Protein AF-A0A090S6T5-F1 (afdb_monomer)

Solvent-accessible surface area (backbone atoms only — not comparable to full-atom values): 5671 Å² total; per-residue (Å²): 135,87,84,89,74,89,87,78,71,62,61,65,58,52,52,52,52,54,52,51,51,53,52,50,49,53,51,51,50,52,50,41,54,52,50,50,54,51,52,52,52,48,40,62,71,69,74,52,86,52,72,65,58,54,52,51,51,48,51,44,51,53,51,50,52,33,51,52,42,23,75,75,68,76,44,76,65,65,64,63,64,50,53,52,51,62,72,66,52,70,80,91,78,129

InterPro domains:
  IPR009315 Phosphate-starvation-induced PsiE [PTHR37819] (15-88)
  IPR020948 Phosphate-starvation-induced PsiE-like [PF06146] (20-87)

pLDDT: mean 77.75, std 13.34, range [50.78, 95.31]

Structure (mmCIF, N/CA/C/O backbone):
data_AF-A0A090S6T5-F1
#
_entry.id   AF-A0A090S6T5-F1
#
loop_
_atom_site.group_PDB
_atom_site.id
_atom_site.type_symbol
_atom_site.label_atom_id
_atom_site.label_alt_id
_atom_site.label_comp_id
_atom_site.label_asym_id
_atom_site.label_entity_id
_atom_site.label_seq_id
_atom_site.pdbx_PDB_ins_code
_atom_site.Cartn_x
_atom_site.Cartn_y
_atom_site.Cartn_z
_atom_site.occupancy
_atom_site.B_iso_or_equiv
_atom_site.auth_seq_id
_atom_site.auth_comp_id
_atom_site.auth_asym_id
_atom_site.auth_atom_id
_atom_site.pdbx_PDB_model_num
ATOM 1 N N . MET A 1 1 ? 40.605 14.432 -28.230 1.00 54.84 1 MET A N 1
ATOM 2 C CA . MET A 1 1 ? 40.551 12.953 -28.219 1.00 54.84 1 MET A CA 1
ATOM 3 C C . MET A 1 1 ? 39.202 12.530 -27.646 1.00 54.84 1 MET A C 1
ATOM 5 O O . MET A 1 1 ? 38.948 12.860 -26.494 1.00 54.84 1 MET A O 1
ATOM 9 N N . PRO A 1 2 ? 38.300 11.928 -28.440 1.00 50.78 2 PRO A N 1
ATOM 10 C CA . PRO A 1 2 ? 36.981 11.504 -27.975 1.00 50.78 2 PRO A CA 1
ATOM 11 C C . PRO A 1 2 ? 37.101 10.196 -27.184 1.00 50.78 2 PRO A C 1
ATOM 13 O O . PRO A 1 2 ? 37.715 9.243 -27.647 1.00 50.78 2 PRO A O 1
ATOM 16 N N . SER A 1 3 ? 36.541 10.156 -25.980 1.00 57.72 3 SER A N 1
ATOM 17 C CA . SER A 1 3 ? 36.553 8.993 -25.094 1.00 57.72 3 SER A CA 1
ATOM 18 C C . SER A 1 3 ? 35.565 7.922 -25.571 1.00 57.72 3 SER A C 1
ATOM 20 O O . SER A 1 3 ? 34.350 8.114 -25.600 1.00 57.72 3 SER A O 1
ATOM 22 N N . HIS A 1 4 ? 36.106 6.766 -25.948 1.00 65.75 4 HIS A N 1
ATOM 23 C CA . HIS A 1 4 ? 35.360 5.575 -26.345 1.00 65.75 4 HIS A CA 1
ATOM 24 C C . HIS A 1 4 ? 34.959 4.794 -25.081 1.00 65.75 4 HIS A C 1
ATOM 26 O O . HIS A 1 4 ? 35.788 4.125 -24.471 1.00 65.75 4 HIS A O 1
ATOM 32 N N . LEU A 1 5 ? 33.691 4.895 -24.673 1.00 69.62 5 LEU A N 1
ATOM 33 C CA . LEU A 1 5 ? 33.093 4.107 -23.586 1.00 69.62 5 LEU A CA 1
ATOM 34 C C . LEU A 1 5 ? 31.998 3.189 -24.171 1.00 69.62 5 LEU A C 1
ATOM 36 O O . LEU A 1 5 ? 31.060 3.696 -24.795 1.00 69.62 5 LEU A O 1
ATOM 40 N N . PRO A 1 6 ? 32.079 1.854 -24.001 1.00 56.25 6 PRO A N 1
ATOM 41 C CA . PRO A 1 6 ? 31.108 0.914 -24.562 1.00 56.25 6 PRO A CA 1
ATOM 42 C C . PRO A 1 6 ? 29.754 0.988 -23.826 1.00 56.25 6 PRO A C 1
ATOM 44 O O . PRO A 1 6 ? 29.598 0.523 -22.701 1.00 56.25 6 PRO A O 1
ATOM 47 N N . LYS A 1 7 ? 28.736 1.552 -24.491 1.00 57.81 7 LYS A N 1
ATOM 48 C CA . LYS A 1 7 ? 27.360 1.785 -23.987 1.00 57.81 7 LYS A CA 1
ATOM 49 C C . LYS A 1 7 ? 26.426 0.552 -24.010 1.00 57.81 7 LYS A C 1
ATOM 51 O O . LYS A 1 7 ? 25.208 0.718 -24.092 1.00 57.81 7 LYS A O 1
ATOM 56 N N . SER A 1 8 ? 26.948 -0.679 -23.992 1.00 56.34 8 SER A N 1
ATOM 57 C CA . SER A 1 8 ? 26.145 -1.864 -24.367 1.00 56.34 8 SER A CA 1
ATOM 58 C C . SER A 1 8 ? 25.742 -2.817 -23.232 1.00 56.34 8 SER A C 1
ATOM 60 O O . SER A 1 8 ? 25.008 -3.763 -23.500 1.00 56.34 8 SER A O 1
ATOM 62 N N . PHE A 1 9 ? 26.140 -2.575 -21.975 1.00 57.84 9 PHE A N 1
ATOM 63 C CA . PHE A 1 9 ? 25.831 -3.493 -20.859 1.00 57.84 9 PHE A CA 1
ATOM 64 C C . PHE A 1 9 ? 24.767 -2.982 -19.867 1.00 57.84 9 PHE A C 1
ATOM 66 O O . PHE A 1 9 ? 24.184 -3.760 -19.121 1.00 57.84 9 PHE A O 1
ATOM 73 N N . SER A 1 10 ? 24.444 -1.687 -19.880 1.00 58.00 10 SER A N 1
ATOM 74 C CA . SER A 1 10 ? 23.503 -1.076 -18.925 1.00 58.00 10 SER A CA 1
ATOM 75 C C . SER A 1 10 ? 22.026 -1.220 -19.313 1.00 58.00 10 SER A C 1
ATOM 77 O O . SER A 1 10 ? 21.152 -1.119 -18.458 1.00 58.00 10 SER A O 1
ATOM 79 N N . LYS A 1 11 ? 21.714 -1.507 -20.583 1.00 63.47 11 LYS A N 1
ATOM 80 C CA . LYS A 1 11 ? 20.327 -1.666 -21.060 1.00 63.47 11 LYS A CA 1
ATOM 81 C C . LYS A 1 11 ? 19.581 -2.881 -20.478 1.00 63.47 11 LYS A C 1
ATOM 83 O O . LYS A 1 11 ? 18.434 -2.694 -20.075 1.00 63.47 11 LYS A O 1
ATOM 88 N N . PRO A 1 12 ? 20.161 -4.100 -20.413 1.00 70.06 12 PRO A N 1
ATOM 89 C CA . PRO A 1 12 ? 19.449 -5.250 -19.850 1.00 70.06 12 PRO A CA 1
ATOM 90 C C . PRO A 1 12 ? 19.222 -5.112 -18.340 1.00 70.06 12 PRO A C 1
ATOM 92 O O . PRO A 1 12 ? 18.135 -5.427 -17.865 1.00 70.06 12 PRO A O 1
ATOM 95 N N . PHE A 1 13 ? 20.200 -4.574 -17.604 1.00 69.25 13 PHE A N 1
ATOM 96 C CA . PHE A 1 13 ? 20.101 -4.389 -16.154 1.00 69.25 13 PHE A CA 1
ATOM 97 C C . PHE A 1 13 ? 18.997 -3.392 -15.771 1.00 69.25 13 PHE A C 1
ATOM 99 O O . PHE A 1 13 ? 18.162 -3.685 -14.920 1.00 69.25 13 PHE A O 1
ATOM 106 N N . LEU A 1 14 ? 18.925 -2.256 -16.473 1.00 70.88 14 LEU A N 1
ATOM 107 C CA . LEU A 1 14 ? 17.867 -1.262 -16.268 1.00 70.88 14 LEU A CA 1
ATOM 108 C C . LEU A 1 14 ? 16.479 -1.803 -16.637 1.00 70.88 14 LEU A C 1
ATOM 110 O O . LEU A 1 14 ? 15.500 -1.513 -15.956 1.00 70.88 14 LEU A O 1
ATOM 114 N N . LYS A 1 15 ? 16.386 -2.623 -17.693 1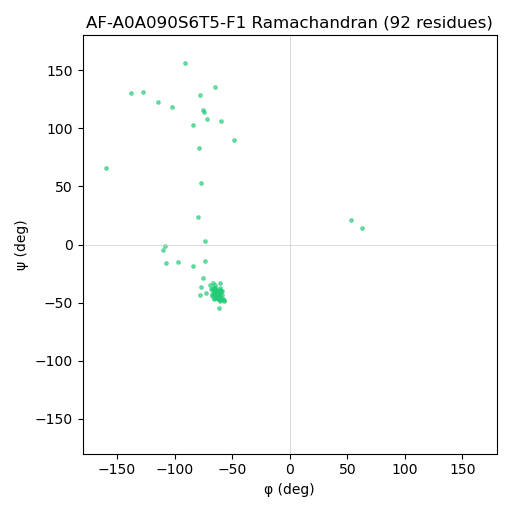.00 73.12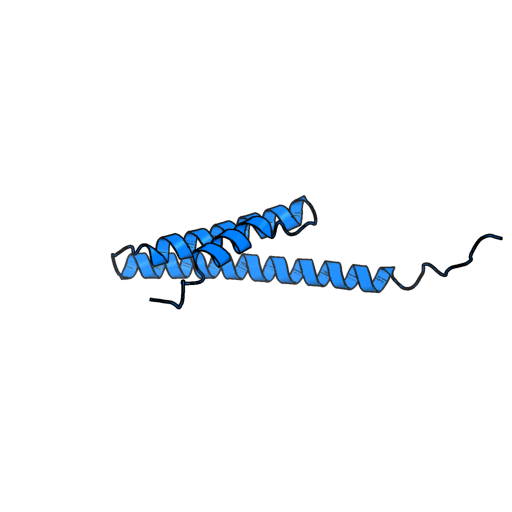 15 LYS A N 1
ATOM 115 C CA . LYS A 1 15 ? 15.115 -3.229 -18.113 1.00 73.12 15 LYS A CA 1
ATOM 116 C C . LYS A 1 15 ? 14.589 -4.232 -17.083 1.00 73.12 15 LYS A C 1
ATOM 118 O O . LYS A 1 15 ? 13.388 -4.270 -16.844 1.00 73.12 15 LYS A O 1
ATOM 123 N N . ILE A 1 16 ? 15.475 -5.010 -16.464 1.00 78.19 16 ILE A N 1
ATOM 124 C CA . ILE A 1 16 ? 15.122 -5.932 -15.376 1.00 78.19 16 ILE A CA 1
ATOM 125 C C . ILE A 1 16 ? 14.642 -5.180 -14.137 1.00 78.19 16 ILE A C 1
ATOM 127 O O . ILE A 1 16 ? 13.621 -5.562 -13.573 1.00 78.19 16 ILE A O 1
ATOM 131 N N . PHE A 1 17 ? 15.315 -4.088 -13.768 1.00 78.12 17 PHE A N 1
ATOM 132 C CA . PHE A 1 17 ? 14.876 -3.233 -12.665 1.00 78.12 17 PHE A CA 1
ATOM 133 C C . PHE A 1 17 ? 13.468 -2.684 -12.898 1.00 78.12 17 PHE A C 1
ATOM 135 O O . PHE A 1 17 ? 12.613 -2.816 -12.032 1.00 78.12 17 PHE A O 1
ATOM 142 N N . TYR A 1 18 ? 13.197 -2.171 -14.098 1.00 77.94 18 TYR A N 1
ATOM 143 C CA . TYR A 1 18 ? 11.884 -1.626 -14.440 1.00 77.94 18 TYR A CA 1
ATOM 144 C C . TYR A 1 18 ? 10.761 -2.675 -14.389 1.00 77.94 18 TYR A C 1
ATOM 146 O O . TYR A 1 18 ? 9.668 -2.408 -13.895 1.00 77.94 18 TYR A O 1
ATOM 154 N N . VAL A 1 19 ? 11.023 -3.892 -14.880 1.00 80.12 19 VAL A N 1
ATOM 155 C CA . VAL A 1 19 ? 10.049 -4.994 -14.808 1.00 80.12 19 VAL A CA 1
ATOM 156 C C . VAL A 1 19 ? 9.799 -5.403 -13.358 1.00 80.12 19 VAL A C 1
ATOM 158 O O . VAL A 1 19 ? 8.653 -5.624 -12.977 1.00 80.12 19 VAL A O 1
ATOM 161 N N . LEU A 1 20 ? 10.852 -5.477 -12.545 1.00 83.75 20 LEU A N 1
ATOM 162 C CA . LEU A 1 20 ? 10.743 -5.825 -11.133 1.00 83.75 20 LEU A CA 1
ATOM 163 C C . LEU A 1 20 ? 9.954 -4.764 -10.353 1.00 83.75 20 LEU A C 1
ATOM 165 O O . LEU A 1 20 ? 9.058 -5.120 -9.593 1.00 83.75 20 LEU A O 1
ATOM 169 N N . GLU A 1 21 ? 10.221 -3.479 -10.590 1.00 80.81 21 GLU A N 1
ATOM 170 C CA . GLU A 1 21 ? 9.444 -2.369 -10.025 1.00 80.81 21 GLU A CA 1
ATOM 171 C C . GLU A 1 21 ? 7.964 -2.475 -10.402 1.00 80.81 21 GLU A C 1
ATOM 173 O O . GLU A 1 21 ? 7.105 -2.421 -9.525 1.00 80.81 21 GLU A O 1
ATOM 178 N N . ALA A 1 22 ? 7.650 -2.702 -11.681 1.00 82.81 22 ALA A N 1
ATOM 179 C CA . ALA A 1 22 ? 6.271 -2.857 -12.140 1.00 82.81 22 ALA A CA 1
ATOM 180 C C . ALA A 1 22 ? 5.548 -4.026 -11.447 1.00 82.81 22 ALA A C 1
ATOM 182 O O . ALA A 1 22 ? 4.407 -3.873 -11.012 1.00 82.81 22 ALA A O 1
ATOM 183 N N . VAL A 1 23 ? 6.213 -5.176 -11.292 1.00 88.12 23 VAL A N 1
ATOM 184 C CA . VAL A 1 23 ? 5.650 -6.343 -10.591 1.00 88.12 23 VAL A CA 1
ATOM 185 C C . VAL A 1 23 ? 5.394 -6.030 -9.116 1.00 88.12 23 VAL A C 1
ATOM 187 O O . VAL A 1 23 ? 4.318 -6.342 -8.606 1.00 88.12 23 VAL A O 1
ATOM 190 N N . LEU A 1 24 ? 6.345 -5.382 -8.438 1.00 86.25 24 LEU A N 1
ATOM 191 C CA . LEU A 1 24 ? 6.185 -4.991 -7.037 1.00 86.25 24 LEU A CA 1
ATOM 192 C C . LEU A 1 24 ? 5.038 -4.000 -6.846 1.00 86.25 24 LEU A C 1
ATOM 194 O O . LEU A 1 24 ? 4.269 -4.138 -5.901 1.00 86.25 24 LEU A O 1
ATOM 198 N N . LEU A 1 25 ? 4.876 -3.031 -7.744 1.00 86.81 25 LEU A N 1
ATOM 199 C CA . LEU A 1 25 ? 3.795 -2.047 -7.654 1.00 86.81 25 LEU A CA 1
ATOM 200 C C . LEU A 1 25 ? 2.425 -2.685 -7.821 1.00 86.81 25 LEU A C 1
ATOM 202 O O . LEU A 1 25 ? 1.503 -2.353 -7.078 1.00 86.81 25 LEU A O 1
ATOM 206 N N . VAL A 1 26 ? 2.296 -3.625 -8.757 1.00 88.75 26 VAL A N 1
ATOM 207 C CA . VAL A 1 26 ? 1.063 -4.402 -8.924 1.00 88.75 26 VAL A CA 1
ATOM 208 C C . VAL A 1 26 ? 0.775 -5.214 -7.661 1.00 88.75 26 VAL A C 1
ATOM 210 O O . VAL A 1 26 ? -0.352 -5.191 -7.170 1.00 88.75 26 VAL A O 1
ATOM 213 N N . ALA A 1 27 ? 1.789 -5.873 -7.094 1.00 91.75 27 ALA A N 1
ATOM 214 C CA . ALA A 1 27 ? 1.640 -6.651 -5.869 1.00 91.75 27 ALA A CA 1
ATOM 215 C C . ALA A 1 27 ? 1.216 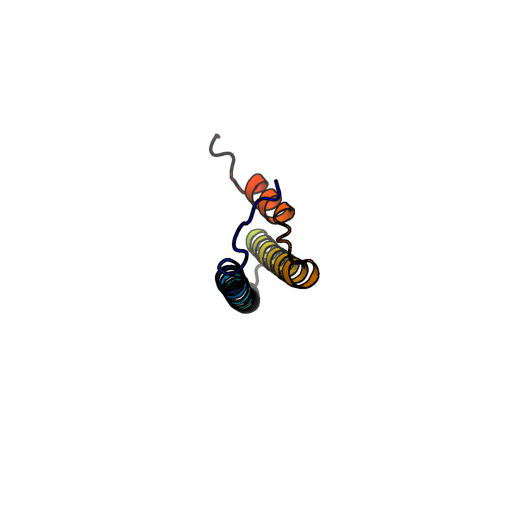-5.783 -4.672 1.00 91.75 27 ALA A C 1
ATOM 217 O O . ALA A 1 27 ? 0.268 -6.138 -3.974 1.00 91.75 27 ALA A O 1
ATOM 218 N N . ILE A 1 28 ? 1.861 -4.629 -4.468 1.00 89.62 28 ILE A N 1
ATOM 219 C CA . ILE A 1 28 ? 1.519 -3.687 -3.391 1.00 89.62 28 ILE A CA 1
ATOM 220 C C . ILE A 1 28 ? 0.099 -3.158 -3.587 1.00 89.62 28 ILE A C 1
ATOM 222 O O . ILE A 1 28 ? -0.683 -3.186 -2.648 1.00 89.62 28 ILE A O 1
ATOM 226 N N . THR A 1 29 ? -0.271 -2.758 -4.804 1.00 90.19 29 THR A N 1
ATOM 227 C CA . THR A 1 29 ? -1.627 -2.263 -5.104 1.00 90.19 29 THR A CA 1
ATOM 228 C C . THR A 1 29 ? -2.692 -3.296 -4.748 1.00 90.19 29 THR A C 1
ATOM 230 O O . THR A 1 29 ? -3.670 -2.971 -4.078 1.00 90.19 29 THR A O 1
ATOM 233 N N . LEU A 1 30 ? -2.497 -4.550 -5.165 1.00 94.56 30 LEU A N 1
ATOM 234 C CA . LEU A 1 30 ? -3.425 -5.639 -4.859 1.00 94.56 30 LEU A CA 1
ATOM 235 C C . LEU A 1 30 ? -3.499 -5.913 -3.354 1.00 94.56 30 LEU A C 1
ATOM 237 O O . LEU A 1 30 ? -4.597 -6.053 -2.818 1.00 94.56 30 LEU A O 1
ATOM 241 N N . ALA A 1 31 ? -2.353 -5.942 -2.672 1.00 93.19 31 ALA A N 1
ATOM 242 C CA . ALA A 1 31 ? -2.294 -6.139 -1.228 1.00 93.19 31 ALA A CA 1
ATOM 243 C C . ALA A 1 31 ? -3.004 -5.008 -0.466 1.00 93.19 31 ALA A C 1
ATOM 245 O O . ALA A 1 31 ? -3.771 -5.283 0.451 1.00 93.19 31 ALA A O 1
ATOM 246 N N . THR A 1 32 ? -2.808 -3.750 -0.869 1.00 91.25 32 THR A N 1
ATOM 247 C CA . THR A 1 32 ? -3.455 -2.587 -0.247 1.00 91.25 32 THR A CA 1
ATOM 248 C C . THR A 1 32 ? -4.967 -2.606 -0.444 1.00 91.25 32 THR A C 1
ATOM 250 O O . THR A 1 32 ? -5.703 -2.334 0.499 1.00 91.25 32 THR A O 1
ATOM 253 N N . ILE A 1 33 ? -5.452 -2.966 -1.638 1.00 93.88 33 ILE A N 1
ATOM 254 C CA . ILE A 1 33 ? -6.895 -3.112 -1.887 1.00 93.88 33 ILE A CA 1
ATOM 255 C C . ILE A 1 33 ? -7.474 -4.234 -1.021 1.00 93.88 33 ILE A C 1
ATOM 257 O O . ILE A 1 33 ? -8.518 -4.047 -0.401 1.00 93.88 33 ILE A O 1
ATOM 261 N N . TYR A 1 34 ? -6.793 -5.380 -0.950 1.00 95.31 34 TYR A N 1
ATOM 262 C CA . TYR A 1 34 ? -7.232 -6.506 -0.130 1.00 95.31 34 TYR A CA 1
ATOM 263 C C . TYR A 1 34 ? -7.306 -6.137 1.360 1.00 95.31 34 TYR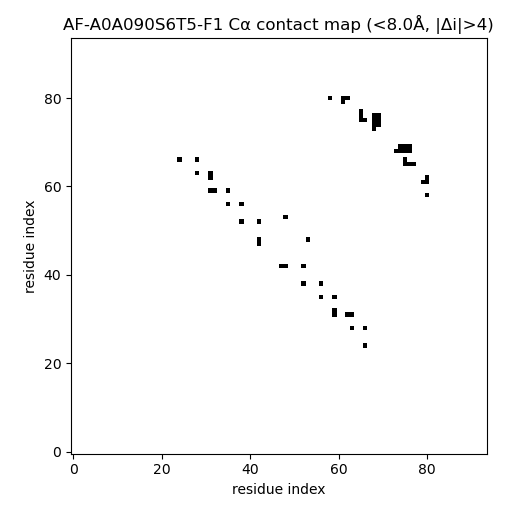 A C 1
ATOM 265 O O . TYR A 1 34 ? -8.342 -6.350 1.985 1.00 95.31 34 TYR A O 1
ATOM 273 N N . ALA A 1 35 ? -6.252 -5.520 1.901 1.00 92.62 35 ALA A N 1
ATOM 274 C CA . ALA A 1 35 ? -6.202 -5.079 3.295 1.00 92.62 35 ALA A CA 1
ATOM 275 C C . A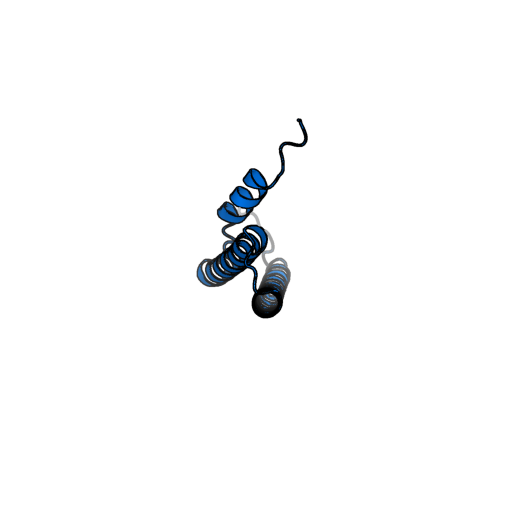LA A 1 35 ? -7.299 -4.054 3.618 1.00 92.62 35 ALA A C 1
ATOM 277 O O . ALA A 1 35 ? -7.935 -4.128 4.661 1.00 92.62 35 ALA A O 1
ATOM 278 N N . MET A 1 36 ? -7.582 -3.129 2.698 1.00 92.19 36 MET A N 1
ATOM 279 C CA . MET A 1 36 ? -8.639 -2.134 2.884 1.00 92.19 36 MET A CA 1
ATOM 280 C C . MET A 1 36 ? -10.030 -2.770 2.987 1.00 92.19 36 MET A C 1
ATOM 282 O O . MET A 1 36 ? -10.843 -2.331 3.796 1.00 92.19 36 MET A O 1
ATOM 286 N N . VAL A 1 37 ? -10.307 -3.804 2.187 1.00 93.56 37 VAL A N 1
ATOM 287 C CA . VAL A 1 37 ? -11.571 -4.554 2.268 1.00 93.56 37 VAL A CA 1
ATOM 288 C C . VAL A 1 37 ? -11.661 -5.325 3.582 1.00 93.56 37 VAL A C 1
ATOM 290 O O . VAL A 1 37 ? -12.720 -5.328 4.207 1.00 93.56 37 VAL A O 1
ATOM 293 N N . GLU A 1 38 ? -10.570 -5.959 4.008 1.00 93.44 38 GLU A N 1
ATOM 294 C CA . GLU A 1 38 ? -10.526 -6.689 5.275 1.00 93.44 38 GLU A CA 1
ATOM 295 C C . GLU A 1 38 ? -10.798 -5.763 6.469 1.00 93.44 38 GLU A C 1
ATOM 297 O O . GLU A 1 38 ? -11.692 -6.039 7.269 1.00 93.44 38 GLU A O 1
ATOM 302 N N . GLU A 1 39 ? -10.124 -4.614 6.517 1.00 90.62 39 GLU A N 1
ATOM 303 C CA . GLU A 1 39 ? -10.309 -3.602 7.558 1.00 90.62 39 GLU A CA 1
ATOM 304 C C . GLU A 1 39 ? -11.753 -3.077 7.581 1.00 90.62 39 GLU A C 1
ATOM 306 O O . GLU A 1 39 ? -12.363 -2.910 8.635 1.00 90.62 39 GLU A O 1
ATOM 311 N N . PHE A 1 40 ? -12.359 -2.875 6.408 1.00 90.44 40 PHE A N 1
ATOM 312 C CA . PHE A 1 40 ? -13.750 -2.435 6.317 1.00 90.44 40 PHE A CA 1
ATOM 313 C C . PHE A 1 40 ? -14.721 -3.470 6.902 1.00 90.44 40 PHE A C 1
ATOM 315 O O . PHE A 1 40 ? -15.669 -3.117 7.608 1.00 90.44 40 PHE A O 1
ATOM 322 N N . MET A 1 41 ? -14.476 -4.756 6.640 1.00 92.50 41 MET A N 1
ATOM 323 C CA . MET A 1 41 ? -15.255 -5.853 7.220 1.00 92.50 41 MET A CA 1
ATOM 324 C C . MET A 1 41 ? -15.045 -5.957 8.735 1.00 92.50 41 MET A C 1
ATOM 326 O O . MET A 1 41 ? -16.005 -6.228 9.464 1.00 92.50 41 MET A O 1
ATOM 330 N N . HIS A 1 42 ? -13.825 -5.709 9.214 1.00 90.19 42 HIS A N 1
ATOM 331 C CA . HIS A 1 42 ? -13.490 -5.688 10.635 1.00 90.19 42 HIS A CA 1
ATOM 332 C C . HIS A 1 42 ? -14.271 -4.594 11.372 1.00 90.19 42 HIS A C 1
ATOM 334 O O . HIS A 1 42 ? -15.073 -4.902 12.257 1.00 90.19 42 HIS A O 1
ATOM 340 N N . VAL A 1 43 ? -14.174 -3.345 10.908 1.00 89.50 43 VAL A N 1
ATOM 341 C CA . VAL A 1 43 ? -14.898 -2.192 11.472 1.00 89.50 43 VAL A CA 1
ATOM 342 C C . VAL A 1 43 ? -16.417 -2.400 11.438 1.00 89.50 43 VAL A C 1
ATOM 344 O O . VAL A 1 43 ? -17.126 -2.073 12.396 1.00 89.50 43 VAL A O 1
ATOM 347 N N . PHE A 1 44 ? -16.943 -2.985 10.356 1.00 89.44 44 PHE A N 1
ATOM 348 C CA . PHE A 1 44 ? -18.372 -3.286 10.246 1.00 89.44 44 PHE A CA 1
ATOM 349 C C . PHE A 1 44 ? -18.829 -4.334 11.271 1.00 89.44 44 PHE A C 1
ATOM 351 O O . PHE A 1 44 ? -19.922 -4.226 11.835 1.00 89.44 44 PHE A O 1
ATOM 358 N N . THR A 1 45 ? -17.987 -5.332 11.540 1.00 90.75 45 THR A N 1
ATOM 359 C CA . THR A 1 45 ? -18.272 -6.403 12.503 1.00 90.75 45 THR A CA 1
ATOM 360 C C . THR A 1 45 ? -18.201 -5.897 13.942 1.00 90.75 45 THR A C 1
ATOM 362 O O . THR A 1 45 ? -19.080 -6.215 14.745 1.00 90.75 45 THR A O 1
ATOM 365 N N . GLU A 1 46 ? -17.215 -5.059 14.267 1.00 89.56 46 GLU A N 1
ATOM 366 C CA . GLU A 1 46 ? -17.043 -4.492 15.611 1.00 89.56 46 GLU A CA 1
ATOM 367 C C . GLU A 1 46 ? -18.065 -3.396 15.953 1.00 89.56 46 GLU A C 1
ATOM 369 O O . GLU A 1 46 ? -18.231 -3.040 17.121 1.00 89.56 46 GLU A O 1
ATOM 374 N N . ARG A 1 47 ? -18.790 -2.871 14.949 1.00 86.75 47 ARG A N 1
ATOM 375 C CA . ARG A 1 47 ? -19.787 -1.784 15.073 1.00 86.75 47 ARG A CA 1
ATOM 376 C C . ARG A 1 47 ? -19.251 -0.526 15.760 1.00 86.75 47 ARG A C 1
ATOM 378 O O . ARG A 1 47 ? -20.022 0.293 16.267 1.00 86.75 47 ARG A O 1
ATOM 385 N N . ARG A 1 48 ? -17.934 -0.361 15.778 1.00 86.06 48 ARG A N 1
ATOM 386 C CA . ARG A 1 48 ? -17.237 0.756 16.395 1.00 86.06 48 ARG A CA 1
ATOM 387 C C . ARG A 1 48 ? -16.122 1.180 15.461 1.00 86.06 48 ARG A C 1
ATOM 389 O O . ARG A 1 48 ? -15.354 0.349 15.011 1.00 86.06 48 ARG A O 1
ATOM 396 N N . 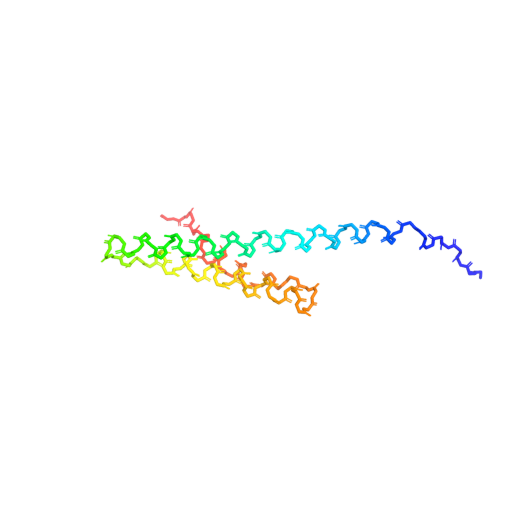VAL A 1 49 ? -16.060 2.478 15.191 1.00 88.94 49 VAL A N 1
ATOM 397 C CA . VAL A 1 49 ? -15.009 3.067 14.363 1.00 88.94 49 VAL A CA 1
ATOM 398 C C . VAL A 1 49 ? -14.011 3.744 15.292 1.00 88.94 49 VAL A C 1
ATOM 400 O O . VAL A 1 49 ? -14.384 4.660 16.034 1.00 88.94 49 VAL A O 1
ATOM 403 N N . LEU A 1 50 ? -12.760 3.290 15.289 1.00 89.62 50 LEU A N 1
ATOM 404 C CA . LEU A 1 50 ? -11.664 3.951 15.987 1.00 89.62 50 LEU A CA 1
ATOM 405 C C . LEU A 1 50 ? -10.958 4.959 15.078 1.00 89.62 50 LEU A C 1
ATOM 407 O O . LEU A 1 50 ? -10.957 4.856 13.853 1.00 89.62 50 LEU A O 1
ATOM 411 N N . LEU A 1 51 ? -10.300 5.940 15.704 1.00 88.50 51 LEU A N 1
ATOM 412 C CA . LEU A 1 51 ? -9.406 6.856 14.988 1.00 88.50 51 LEU A CA 1
ATOM 413 C C . LEU A 1 51 ? -8.255 6.101 14.312 1.00 88.50 51 LEU A C 1
ATOM 415 O O . LEU A 1 51 ? -7.811 6.501 13.241 1.00 88.50 51 LEU A O 1
ATOM 419 N N . THR A 1 52 ? -7.794 5.015 14.934 1.00 85.81 52 THR A N 1
ATOM 420 C CA . THR A 1 52 ? -6.731 4.159 14.407 1.00 85.81 52 THR A CA 1
ATOM 421 C C . THR A 1 52 ? -7.130 3.528 13.074 1.00 85.81 52 THR A C 1
ATOM 423 O O . THR A 1 52 ? -6.352 3.617 12.131 1.00 85.81 52 THR A O 1
ATOM 426 N N . ASP A 1 53 ? -8.350 2.993 12.964 1.00 88.38 53 ASP A N 1
ATOM 427 C CA . ASP A 1 53 ? -8.852 2.336 11.747 1.00 88.38 53 ASP A CA 1
ATOM 428 C C . ASP A 1 53 ? -8.968 3.347 10.600 1.00 88.38 53 ASP A C 1
ATOM 430 O O . ASP A 1 53 ? -8.507 3.108 9.486 1.00 88.38 53 ASP A O 1
ATOM 434 N N . ILE A 1 54 ? -9.506 4.538 10.890 1.00 88.69 54 ILE A N 1
ATOM 435 C CA . ILE A 1 54 ? -9.602 5.630 9.908 1.00 88.69 54 ILE A CA 1
ATOM 436 C C . ILE A 1 54 ? -8.210 6.039 9.421 1.00 88.69 54 ILE A C 1
ATOM 438 O O . ILE A 1 54 ? -7.995 6.241 8.225 1.00 88.69 54 ILE A O 1
ATOM 442 N N . LEU A 1 55 ? -7.255 6.178 10.341 1.00 89.62 55 LEU A N 1
ATOM 443 C CA . LEU A 1 55 ? -5.901 6.594 10.006 1.00 89.62 55 LEU A CA 1
ATOM 444 C C . LEU A 1 55 ? -5.147 5.507 9.225 1.00 89.62 55 LEU A C 1
ATOM 446 O O . LEU A 1 55 ? -4.405 5.828 8.299 1.00 89.62 55 LEU A O 1
ATOM 450 N N . LEU A 1 56 ? -5.393 4.232 9.526 1.00 87.88 56 LEU A N 1
ATOM 451 C CA . LEU A 1 56 ? -4.878 3.099 8.762 1.00 87.88 56 LEU A CA 1
ATOM 452 C C . LEU A 1 56 ? -5.444 3.080 7.333 1.00 87.88 56 LEU A C 1
ATOM 454 O O . LEU A 1 56 ? -4.682 2.980 6.371 1.00 87.88 56 LEU A O 1
ATOM 458 N N . MET A 1 57 ? -6.757 3.277 7.174 1.00 89.06 57 MET A N 1
ATOM 459 C CA . MET A 1 57 ? -7.390 3.409 5.855 1.00 89.06 57 MET A CA 1
ATOM 460 C C . MET A 1 57 ? -6.829 4.605 5.072 1.00 89.06 57 MET A C 1
ATOM 462 O O . MET A 1 57 ? -6.612 4.507 3.864 1.00 89.06 57 MET A O 1
ATOM 466 N N . PHE A 1 58 ? -6.534 5.721 5.745 1.00 89.38 58 PHE A N 1
ATOM 467 C CA . PHE A 1 58 ? -5.893 6.879 5.118 1.00 89.38 58 PHE A CA 1
ATOM 468 C C . PHE A 1 58 ? -4.481 6.552 4.612 1.00 89.38 58 PHE A C 1
ATOM 470 O O . PHE A 1 58 ? -4.139 6.915 3.489 1.00 89.38 58 PHE A O 1
ATOM 477 N N . ILE A 1 59 ? -3.688 5.796 5.379 1.00 88.12 59 ILE A N 1
ATOM 478 C CA . ILE A 1 59 ? -2.371 5.308 4.939 1.00 88.12 59 ILE A CA 1
ATOM 479 C C . ILE A 1 59 ? -2.506 4.414 3.698 1.00 88.12 59 ILE A C 1
ATOM 481 O O . ILE A 1 59 ? -1.723 4.554 2.759 1.00 88.12 59 ILE A O 1
ATOM 485 N N . TYR A 1 60 ? -3.507 3.532 3.643 1.00 90.38 60 TYR A N 1
ATOM 486 C CA . TYR A 1 60 ? -3.754 2.700 2.460 1.00 90.38 60 TYR A CA 1
ATOM 487 C C . TYR A 1 60 ? -4.092 3.533 1.218 1.00 90.38 60 TYR A C 1
ATOM 489 O O . TYR A 1 60 ? -3.541 3.284 0.144 1.00 90.38 60 TYR A O 1
ATOM 497 N N . LEU A 1 61 ? -4.942 4.552 1.353 1.00 89.69 61 LEU A N 1
ATOM 498 C CA . LEU A 1 61 ? -5.261 5.469 0.254 1.00 89.69 61 LEU A CA 1
ATOM 499 C C . LEU A 1 61 ? -4.036 6.262 -0.214 1.00 89.69 61 LEU A C 1
ATOM 501 O O . LEU A 1 61 ? -3.822 6.418 -1.416 1.00 89.69 61 LEU A O 1
ATOM 505 N N . GLU A 1 62 ? -3.208 6.713 0.721 1.00 87.00 62 GLU A N 1
ATOM 506 C CA . GLU A 1 62 ? -1.979 7.451 0.440 1.00 87.00 62 GLU A CA 1
ATOM 507 C C . GLU A 1 62 ? -0.971 6.585 -0.340 1.00 87.00 62 GLU A C 1
ATOM 509 O O . GLU A 1 62 ? -0.391 7.018 -1.340 1.00 87.00 62 GLU A O 1
ATOM 514 N N . VAL A 1 63 ? -0.828 5.310 0.041 1.00 87.00 63 VAL A N 1
ATOM 515 C CA . VAL A 1 63 ? -0.006 4.334 -0.691 1.00 87.00 63 VAL A CA 1
ATOM 516 C C . VAL A 1 63 ? -0.541 4.109 -2.108 1.00 87.00 63 VAL A C 1
ATOM 518 O O . VAL A 1 63 ? 0.246 4.118 -3.057 1.00 87.00 63 VAL A O 1
ATOM 521 N N . LEU A 1 64 ? -1.859 3.975 -2.295 1.00 89.06 64 LEU A N 1
ATOM 522 C CA . LEU A 1 64 ? -2.452 3.856 -3.635 1.00 89.06 64 LEU A CA 1
ATOM 523 C C . LEU A 1 64 ? -2.187 5.097 -4.495 1.00 89.06 64 LEU A C 1
ATOM 525 O O . LEU A 1 64 ? -1.814 4.962 -5.664 1.00 89.06 64 LEU A O 1
ATOM 529 N N . ALA A 1 65 ? -2.312 6.297 -3.923 1.00 87.56 65 ALA A N 1
ATOM 530 C CA . ALA A 1 65 ? -2.004 7.545 -4.615 1.00 87.56 65 ALA A CA 1
ATOM 531 C C . ALA A 1 65 ? -0.531 7.597 -5.054 1.00 87.56 65 ALA A C 1
ATOM 533 O O . ALA A 1 65 ? -0.227 8.011 -6.174 1.00 87.56 65 ALA A O 1
ATOM 534 N N . MET A 1 66 ? 0.395 7.108 -4.228 1.00 84.31 66 MET A N 1
ATOM 535 C CA . MET A 1 66 ? 1.806 6.991 -4.603 1.00 84.31 66 MET A CA 1
ATOM 536 C C . MET A 1 66 ? 2.070 6.007 -5.717 1.00 84.31 66 MET A C 1
ATOM 538 O O . MET A 1 66 ? 2.851 6.327 -6.614 1.00 84.31 66 MET A O 1
ATOM 542 N N . VAL A 1 67 ? 1.434 4.837 -5.685 1.00 86.06 67 VAL A N 1
ATOM 543 C CA . VAL A 1 67 ? 1.572 3.869 -6.773 1.00 86.06 67 VAL A CA 1
ATOM 544 C C . VAL A 1 67 ? 1.030 4.467 -8.070 1.00 86.06 67 VAL A C 1
ATOM 546 O O . VAL A 1 67 ? 1.706 4.412 -9.095 1.00 86.06 67 VAL A O 1
ATOM 549 N N . GLN A 1 68 ? -0.122 5.139 -8.027 1.00 84.50 68 GLN A N 1
ATOM 550 C CA . GLN A 1 68 ? -0.681 5.832 -9.188 1.00 84.50 68 GLN A CA 1
ATOM 551 C C . GLN A 1 68 ? 0.275 6.907 -9.725 1.00 84.50 68 GLN A C 1
ATOM 553 O O . GLN A 1 68 ? 0.542 6.961 -10.925 1.00 84.50 68 GLN A O 1
ATOM 558 N N . GLN A 1 69 ? 0.835 7.745 -8.852 1.00 82.31 69 GLN A N 1
ATOM 559 C CA . GLN A 1 69 ? 1.799 8.770 -9.254 1.00 82.31 69 GLN A CA 1
ATOM 560 C C . GLN A 1 69 ? 3.100 8.174 -9.796 1.00 82.31 69 GLN A C 1
ATOM 562 O O . GLN A 1 69 ? 3.674 8.726 -10.735 1.00 82.31 69 GLN A O 1
ATOM 567 N N . PHE A 1 70 ? 3.552 7.045 -9.253 1.00 80.62 70 PHE A N 1
ATOM 568 C CA . PHE A 1 70 ? 4.705 6.334 -9.785 1.00 80.62 70 PHE A CA 1
ATOM 569 C C . PHE A 1 70 ? 4.437 5.831 -11.203 1.00 80.62 70 PHE A C 1
ATOM 571 O O . PHE A 1 70 ? 5.273 6.023 -12.083 1.00 80.62 70 PHE A O 1
ATOM 578 N N . VAL A 1 71 ? 3.264 5.244 -11.449 1.00 77.81 71 VAL A N 1
ATOM 579 C CA . VAL A 1 71 ? 2.877 4.751 -12.778 1.00 77.81 71 VAL A CA 1
ATOM 580 C C . VAL A 1 71 ? 2.793 5.894 -13.796 1.00 77.81 71 VAL A C 1
ATOM 582 O O . VAL A 1 71 ? 3.243 5.728 -14.927 1.00 77.81 71 VAL A O 1
ATOM 585 N N . VAL A 1 72 ? 2.265 7.060 -13.409 1.00 79.25 72 VAL A N 1
ATOM 586 C CA . VAL A 1 72 ? 2.088 8.207 -14.322 1.00 79.25 72 VAL A CA 1
ATOM 587 C C . VAL A 1 72 ? 3.396 8.970 -14.566 1.00 79.25 72 VAL A C 1
ATOM 589 O O . VAL A 1 72 ? 3.696 9.328 -15.702 1.00 79.25 72 VAL A O 1
ATOM 592 N N . ASN A 1 73 ? 4.190 9.219 -13.520 1.00 74.25 73 ASN A N 1
ATOM 593 C CA . ASN A 1 73 ? 5.335 10.138 -13.575 1.00 74.25 73 ASN A CA 1
ATOM 594 C C . ASN A 1 73 ? 6.706 9.440 -13.496 1.00 74.25 73 ASN A C 1
ATOM 596 O O . ASN A 1 73 ? 7.735 10.116 -13.583 1.00 74.25 73 ASN A O 1
ATOM 600 N N . GLY A 1 74 ? 6.749 8.117 -13.291 1.00 64.44 74 GLY A N 1
ATOM 6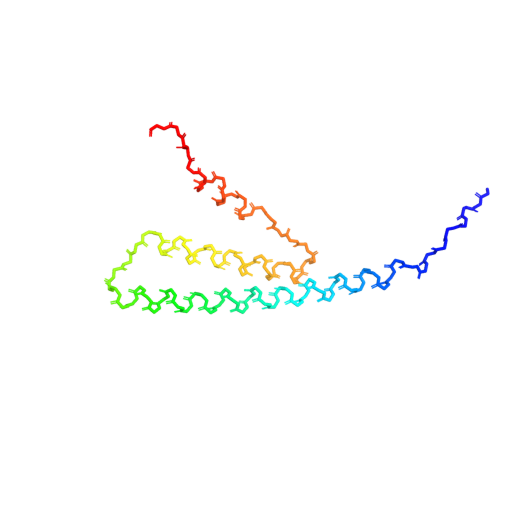01 C CA . GLY A 1 74 ? 7.982 7.328 -13.150 1.00 64.44 74 GLY A CA 1
ATOM 602 C C . GLY A 1 74 ? 8.838 7.702 -11.934 1.00 64.44 74 GLY A C 1
ATOM 603 O O . GLY A 1 74 ? 10.019 7.370 -11.878 1.00 64.44 74 GLY A O 1
ATOM 604 N N . LYS A 1 75 ? 8.281 8.455 -10.980 1.00 58.12 75 LYS A N 1
ATOM 605 C CA . LYS A 1 75 ? 8.960 8.933 -9.770 1.00 58.12 75 LYS A CA 1
ATOM 606 C C . LYS A 1 75 ? 8.116 8.556 -8.569 1.00 58.12 75 LYS A C 1
ATOM 608 O O . LYS A 1 75 ? 6.930 8.861 -8.567 1.00 58.12 75 LYS A O 1
ATOM 613 N N . ILE A 1 76 ? 8.722 7.955 -7.545 1.00 60.03 76 ILE A N 1
ATOM 614 C CA . ILE A 1 76 ? 8.038 7.676 -6.274 1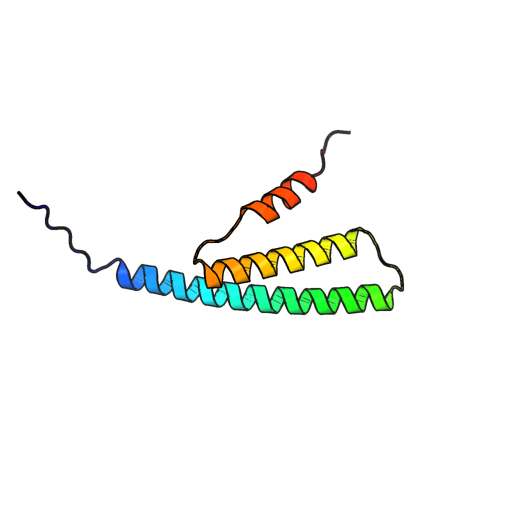.00 60.03 76 ILE A CA 1
ATOM 615 C C . ILE A 1 76 ? 7.903 9.015 -5.533 1.00 60.03 76 ILE A C 1
ATOM 617 O O . ILE A 1 76 ? 8.928 9.586 -5.145 1.00 60.03 76 ILE A O 1
ATOM 621 N N . PRO A 1 77 ? 6.695 9.567 -5.316 1.00 56.69 77 PRO A N 1
ATOM 622 C CA . PRO A 1 77 ? 6.542 10.744 -4.477 1.00 56.69 77 PRO A CA 1
ATOM 623 C C . PRO A 1 77 ? 6.586 10.320 -3.006 1.00 56.69 77 PRO A C 1
ATOM 625 O O . PRO A 1 77 ? 5.566 10.159 -2.355 1.00 56.69 77 PRO A O 1
ATOM 628 N N . VAL A 1 78 ? 7.794 10.170 -2.458 1.00 56.19 78 VAL A N 1
ATOM 629 C CA . VAL A 1 78 ? 8.022 9.728 -1.065 1.00 56.19 78 VAL A CA 1
ATOM 630 C C . VAL A 1 78 ? 7.688 10.805 -0.019 1.00 56.19 78 VAL A C 1
ATOM 632 O O . VAL A 1 78 ? 7.930 10.616 1.165 1.00 56.19 78 VAL A O 1
ATOM 635 N N . ARG A 1 79 ? 7.174 11.974 -0.419 1.00 61.44 79 ARG A N 1
ATOM 636 C CA . ARG A 1 79 ? 6.986 13.106 0.504 1.00 61.44 79 ARG A CA 1
ATOM 637 C C . ARG A 1 79 ? 5.911 12.835 1.556 1.00 61.44 79 ARG A C 1
ATOM 639 O O . ARG A 1 79 ? 6.141 13.102 2.728 1.00 61.44 79 ARG A O 1
ATOM 646 N N . TYR A 1 80 ? 4.772 12.284 1.157 1.00 61.66 80 TYR A N 1
ATOM 647 C CA . TYR A 1 80 ? 3.617 12.155 2.042 1.00 61.66 80 TYR A CA 1
ATOM 648 C C . TYR A 1 80 ? 3.687 11.010 3.079 1.00 61.66 80 TYR A C 1
ATOM 650 O O . TYR A 1 80 ? 3.325 11.275 4.226 1.00 61.66 80 TYR A O 1
ATOM 658 N N . PRO A 1 81 ? 4.250 9.806 2.810 1.00 64.50 81 PRO A N 1
ATOM 659 C CA . PRO A 1 81 ? 4.425 8.779 3.845 1.00 64.50 81 PRO A CA 1
ATOM 660 C C . PRO A 1 81 ? 5.429 9.211 4.898 1.00 64.50 81 PRO A C 1
ATOM 662 O O . PRO A 1 81 ? 5.286 8.856 6.060 1.00 64.50 81 PRO A O 1
ATOM 665 N N . ILE A 1 82 ? 6.447 9.983 4.497 1.00 66.31 82 ILE A N 1
ATOM 666 C CA . ILE A 1 82 ? 7.452 10.502 5.421 1.00 66.31 82 ILE A CA 1
ATOM 667 C C . ILE A 1 82 ? 6.793 11.475 6.407 1.00 66.31 82 ILE A C 1
ATOM 669 O O . ILE A 1 82 ? 7.109 11.414 7.589 1.00 66.31 82 ILE A O 1
ATOM 673 N N . TYR A 1 83 ? 5.835 12.311 5.983 1.00 70.06 83 TYR A N 1
ATOM 674 C CA . TYR A 1 83 ? 5.081 13.164 6.915 1.00 70.06 83 TYR A CA 1
ATOM 675 C C . TYR A 1 83 ? 4.265 12.357 7.931 1.00 70.06 83 TYR A C 1
ATOM 677 O O . TYR A 1 83 ? 4.290 12.686 9.116 1.00 70.06 83 TYR A O 1
ATOM 685 N N . ILE A 1 84 ? 3.599 11.284 7.495 1.00 65.12 84 ILE A N 1
ATOM 686 C CA . ILE A 1 84 ? 2.836 10.405 8.393 1.00 65.12 84 ILE A CA 1
ATOM 687 C C . ILE A 1 84 ? 3.780 9.683 9.362 1.00 65.12 84 ILE A C 1
ATOM 689 O O . ILE A 1 84 ? 3.561 9.730 10.566 1.00 65.12 84 ILE A O 1
ATOM 693 N N . ALA A 1 85 ? 4.878 9.107 8.868 1.00 70.06 85 ALA A N 1
ATOM 694 C CA . ALA A 1 85 ? 5.891 8.462 9.701 1.00 70.06 85 ALA A CA 1
ATOM 695 C C . ALA A 1 85 ? 6.521 9.425 10.723 1.00 70.06 85 ALA A C 1
ATOM 697 O O . ALA A 1 85 ? 6.711 9.041 11.870 1.00 70.06 85 ALA A O 1
ATOM 698 N N . MET A 1 86 ? 6.801 10.680 10.351 1.00 68.25 86 MET A N 1
ATOM 699 C CA . MET A 1 86 ? 7.327 11.695 11.278 1.00 68.25 86 MET A CA 1
ATOM 700 C C . MET A 1 86 ? 6.322 12.093 12.366 1.00 68.25 86 MET A C 1
ATOM 702 O O . MET A 1 86 ? 6.728 12.298 13.502 1.00 68.25 86 MET A O 1
ATOM 706 N N . MET A 1 87 ? 5.032 12.210 12.036 1.00 65.38 87 MET A N 1
ATOM 707 C CA . MET A 1 87 ? 3.981 12.546 13.009 1.00 65.38 87 MET A CA 1
ATOM 708 C C . MET A 1 87 ? 3.621 11.355 13.913 1.00 65.38 87 MET A C 1
ATOM 710 O O . MET A 1 87 ? 3.169 11.539 15.039 1.00 65.38 87 MET A O 1
ATOM 714 N N . GLN A 1 88 ? 3.787 10.135 13.398 1.00 63.50 88 GLN A N 1
ATOM 715 C CA . GLN A 1 88 ? 3.372 8.895 14.048 1.00 63.50 88 GLN A CA 1
ATOM 716 C C . GLN A 1 88 ? 4.502 8.184 14.798 1.00 63.50 88 GLN A C 1
ATOM 718 O O . GLN A 1 88 ? 4.207 7.326 15.627 1.00 63.50 88 GLN A O 1
ATOM 723 N N . LEU A 1 89 ? 5.769 8.544 14.552 1.00 59.81 89 LEU A N 1
ATOM 724 C CA . LEU A 1 89 ? 6.882 8.253 15.455 1.00 59.81 89 LEU A CA 1
ATOM 725 C C . LEU A 1 89 ? 6.566 8.929 16.792 1.00 59.81 89 LEU A C 1
ATOM 727 O O . LEU A 1 89 ? 6.626 10.158 16.878 1.00 59.81 89 LEU A O 1
ATOM 731 N N . PRO A 1 90 ? 6.195 8.164 17.828 1.00 58.22 90 PRO A N 1
ATOM 732 C CA . PRO A 1 90 ? 5.898 8.755 19.108 1.00 58.22 90 PRO A CA 1
ATOM 733 C C . PRO A 1 90 ? 7.191 9.358 19.638 1.00 58.22 90 PRO A C 1
ATOM 735 O O . PRO A 1 90 ? 8.252 8.728 19.604 1.00 58.22 90 PRO A O 1
ATOM 738 N N . ASP A 1 91 ? 7.070 10.572 20.153 1.00 61.69 91 ASP A N 1
ATOM 739 C CA . ASP A 1 91 ? 7.932 11.105 21.191 1.00 61.69 91 ASP A CA 1
ATOM 740 C C . ASP A 1 91 ? 8.039 10.052 22.311 1.00 61.69 91 ASP A C 1
ATOM 742 O O . ASP A 1 91 ? 7.204 9.979 23.211 1.00 61.69 91 ASP A O 1
ATOM 746 N N . THR A 1 92 ? 9.029 9.158 22.218 1.00 61.72 92 THR A N 1
ATOM 747 C CA . THR A 1 92 ? 9.358 8.168 23.252 1.00 61.72 92 THR A CA 1
ATOM 748 C C . THR A 1 92 ? 10.121 8.875 24.379 1.00 61.72 92 THR A C 1
ATOM 750 O O . THR A 1 92 ? 11.244 8.536 24.729 1.00 61.72 92 THR A O 1
ATOM 753 N N . SER A 1 93 ? 9.545 9.950 24.907 1.00 58.94 93 SER A N 1
ATOM 754 C CA . SER A 1 93 ? 10.121 10.754 25.979 1.00 58.94 93 SER A CA 1
ATOM 755 C C . SER A 1 93 ? 9.027 11.574 26.673 1.00 58.94 93 SER A C 1
ATOM 757 O O . SER A 1 93 ? 9.042 12.806 26.620 1.00 58.94 93 SER A O 1
ATOM 759 N N . ARG A 1 94 ? 8.097 10.895 27.356 1.00 51.84 94 ARG A N 1
ATOM 760 C CA . ARG A 1 94 ? 7.426 11.366 28.585 1.00 51.84 94 ARG A CA 1
ATOM 761 C C . ARG A 1 94 ? 6.575 10.276 29.217 1.00 51.84 94 ARG A C 1
ATOM 763 O O . ARG A 1 94 ? 5.722 9.712 28.503 1.00 51.84 94 ARG A O 1
#

Foldseek 3Di:
DDDDDDPPPVVVVVVVVVVVVVVVLVVLLVVLVVVLVVLVVVCVVVVDDDPVSVVSNVVSVVSNVQSVCCVVPVDRPPPVVVVVVVVVPDPPPD

Radius of gyration: 19.97 Å; Cα contacts (8 Å, |Δi|>4): 30; chains: 1; bounding box: 60×20×57 Å

Nearest PDB structures (foldseek):
  6t5a-assembly1_A  TM=6.594E-01  e=8.612E+00  Human alphaherpesvirus 1
  6s1k-assembly1_E  TM=4.687E-01  e=9.802E+00  Escherichia coli str. K-12 substr. MG1655star

Orga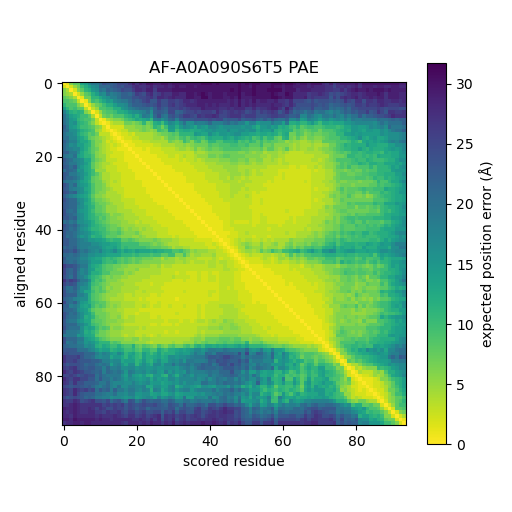nism: NCBI:txid990268

Secondary structure (DSSP, 8-state):
--------SHHHHHHHHHHHHHHHHHHHHHHHHHHHHHHHHHHHHHT---HHHHHHHHHHHHHHHHHHHHHHHSS--THHHHHHHHHHS-----

Mean predicted aligned error: 11.02 Å

Sequence (94 aa):
MPSHLPKSFSKPFLKIFYVLEAVLLVAITLATIYAMVEEFMHVFTERRVLLTDILLMFIYLEVLAMVQQFVVNGKIPVRYPIYIAMMQLPDTSR